Protein AF-A0A127KAM8-F1 (afdb_monomer_lite)

Foldseek 3Di:
DDDDDPDPPPVVPPPPPPDDCQVVDPADPPPDGDPDPDGDDDDDDDDDDDDDPVRCCVVPNDDDPPDD

Structure (mmCIF, N/CA/C/O backbone):
data_AF-A0A127KAM8-F1
#
_entry.id   AF-A0A127KAM8-F1
#
loop_
_atom_site.group_PDB
_atom_site.id
_atom_site.type_symbol
_atom_site.label_atom_id
_atom_site.label_alt_id
_atom_site.label_comp_id
_atom_site.label_asym_id
_atom_site.label_entity_id
_atom_site.label_seq_id
_atom_site.pdbx_PDB_ins_code
_atom_site.Cartn_x
_atom_site.Cartn_y
_atom_site.Cartn_z
_atom_site.occupancy
_atom_site.B_iso_or_equiv
_atom_site.auth_seq_id
_atom_site.auth_comp_id
_atom_site.auth_asym_id
_atom_site.auth_atom_id
_atom_site.pdbx_PDB_model_num
ATOM 1 N N . MET A 1 1 ? 62.595 -4.062 -8.322 1.00 43.16 1 MET A N 1
ATOM 2 C CA . MET A 1 1 ? 61.695 -4.007 -9.493 1.00 43.16 1 MET A CA 1
ATOM 3 C C . MET A 1 1 ? 60.569 -4.997 -9.236 1.00 43.16 1 ME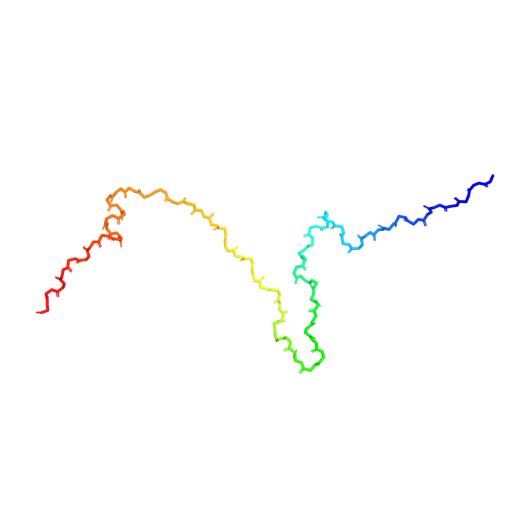T A C 1
ATOM 5 O O . MET A 1 1 ? 60.800 -6.190 -9.362 1.00 43.16 1 MET A O 1
ATOM 9 N N . THR A 1 2 ? 59.411 -4.546 -8.752 1.00 50.66 2 THR A N 1
ATOM 10 C CA . THR A 1 2 ? 58.250 -5.410 -8.476 1.00 50.66 2 THR A CA 1
ATOM 11 C C . THR A 1 2 ? 57.125 -5.064 -9.441 1.00 50.66 2 THR A C 1
ATOM 13 O O . THR A 1 2 ? 56.783 -3.898 -9.628 1.00 50.66 2 THR A O 1
ATOM 16 N N . ASN A 1 3 ? 56.630 -6.107 -10.103 1.00 50.25 3 ASN A N 1
ATOM 17 C CA . ASN A 1 3 ? 55.742 -6.048 -11.253 1.00 50.25 3 ASN A CA 1
ATOM 18 C C . ASN A 1 3 ? 54.328 -5.565 -10.909 1.00 50.25 3 ASN A C 1
ATOM 20 O O . ASN A 1 3 ? 53.831 -5.729 -9.796 1.00 50.25 3 ASN A O 1
ATOM 24 N N . ALA A 1 4 ? 53.713 -4.981 -11.937 1.00 52.91 4 ALA A N 1
ATOM 25 C CA . ALA A 1 4 ? 52.397 -4.372 -11.985 1.00 52.91 4 ALA A CA 1
ATOM 26 C C . ALA A 1 4 ? 51.259 -5.257 -11.457 1.00 52.91 4 ALA A C 1
ATOM 28 O O . ALA A 1 4 ? 51.210 -6.456 -11.717 1.00 52.91 4 ALA A O 1
ATOM 29 N N . ASN A 1 5 ? 50.265 -4.614 -10.842 1.00 51.84 5 ASN A N 1
ATOM 30 C CA . ASN A 1 5 ? 48.913 -5.160 -10.763 1.00 51.84 5 ASN A CA 1
ATOM 31 C C . ASN A 1 5 ? 47.891 -4.075 -11.138 1.00 51.84 5 ASN A C 1
ATOM 33 O O . ASN A 1 5 ? 47.023 -3.684 -10.363 1.00 51.84 5 ASN A O 1
ATOM 37 N N . THR A 1 6 ? 48.040 -3.530 -12.347 1.00 59.62 6 THR A N 1
ATOM 38 C CA . THR A 1 6 ? 47.043 -2.659 -12.976 1.00 59.62 6 THR A CA 1
ATOM 39 C C . THR A 1 6 ? 45.978 -3.531 -13.620 1.00 59.62 6 THR A C 1
ATOM 41 O O . THR A 1 6 ? 45.997 -3.818 -14.814 1.00 59.62 6 THR A O 1
ATOM 44 N N . SER A 1 7 ? 45.049 -4.008 -12.814 1.00 50.78 7 SER A N 1
ATOM 45 C CA . SER A 1 7 ? 43.772 -4.511 -13.302 1.00 50.78 7 SER A CA 1
ATOM 46 C C . SER A 1 7 ? 42.766 -4.228 -12.211 1.00 50.78 7 SER A C 1
ATOM 48 O O . SER A 1 7 ? 42.276 -5.133 -11.538 1.00 50.78 7 SER A O 1
ATOM 50 N N . ASP A 1 8 ? 42.498 -2.936 -12.015 1.00 48.94 8 ASP A N 1
ATOM 51 C CA . ASP A 1 8 ? 41.235 -2.517 -11.435 1.00 48.94 8 ASP A CA 1
ATOM 52 C C . ASP A 1 8 ? 40.162 -3.063 -12.373 1.00 48.94 8 ASP A C 1
ATOM 54 O O . ASP A 1 8 ? 39.884 -2.524 -13.450 1.00 48.94 8 ASP A O 1
ATOM 58 N N . ARG A 1 9 ? 39.689 -4.259 -12.017 1.00 52.75 9 ARG A N 1
ATOM 59 C CA . ARG A 1 9 ? 38.533 -4.917 -12.589 1.00 52.75 9 ARG A CA 1
ATOM 60 C C . ARG A 1 9 ? 37.395 -3.970 -12.268 1.00 52.75 9 ARG A C 1
ATOM 62 O O . ARG A 1 9 ? 36.709 -4.164 -11.267 1.00 52.75 9 ARG A O 1
ATOM 69 N N . ARG A 1 10 ? 37.227 -2.937 -13.099 1.00 54.38 10 ARG A N 1
ATOM 70 C CA . ARG A 1 10 ? 36.003 -2.154 -13.201 1.00 54.38 10 ARG A CA 1
ATOM 71 C C . ARG A 1 10 ? 34.938 -3.167 -13.545 1.00 54.38 10 ARG A C 1
ATOM 73 O O . ARG A 1 10 ? 34.712 -3.525 -14.697 1.00 54.38 10 ARG A O 1
ATOM 80 N N . SER A 1 11 ? 34.427 -3.742 -12.472 1.00 56.03 11 SER A N 1
ATOM 81 C CA . SER A 1 11 ? 33.410 -4.749 -12.430 1.00 56.03 11 SER A CA 1
ATOM 82 C C . SER A 1 11 ? 32.253 -4.075 -13.129 1.00 56.03 11 SER A C 1
ATOM 84 O O . SER A 1 11 ? 31.649 -3.164 -12.568 1.00 56.03 11 SER A O 1
ATOM 86 N N . GLY A 1 12 ? 31.992 -4.450 -14.383 1.00 52.22 12 GLY A N 1
ATOM 87 C CA . GLY A 1 12 ? 30.926 -3.887 -15.222 1.00 52.22 12 GLY A CA 1
ATOM 88 C C . GLY A 1 12 ? 29.519 -4.130 -14.665 1.00 52.22 12 GLY A C 1
ATOM 89 O O . GLY A 1 12 ? 28.535 -3.998 -15.376 1.00 52.22 12 GLY A O 1
ATOM 90 N N . ASN A 1 13 ? 29.436 -4.511 -13.394 1.00 56.66 13 ASN A N 1
ATOM 91 C CA . ASN A 1 13 ? 28.250 -4.727 -12.607 1.00 56.66 13 ASN A CA 1
ATOM 92 C C . ASN A 1 13 ? 28.467 -4.111 -11.212 1.00 56.66 13 ASN A C 1
ATOM 94 O O . ASN A 1 13 ? 28.341 -4.780 -10.182 1.00 56.66 13 ASN A O 1
ATOM 98 N N . ASP A 1 14 ? 28.891 -2.844 -11.182 1.00 59.53 14 ASP A N 1
ATOM 99 C CA . ASP A 1 14 ? 28.979 -2.071 -9.948 1.00 59.53 14 ASP A CA 1
ATOM 100 C C . ASP A 1 14 ? 27.597 -2.054 -9.280 1.00 59.53 14 ASP A C 1
ATOM 102 O O . ASP A 1 14 ? 26.609 -1.592 -9.859 1.00 59.53 14 ASP A O 1
ATOM 106 N N . ARG A 1 15 ? 27.528 -2.555 -8.039 1.00 55.66 15 ARG A N 1
ATOM 107 C CA . ARG A 1 15 ? 26.308 -2.546 -7.217 1.00 55.66 15 ARG A CA 1
ATOM 108 C C . ARG A 1 15 ? 25.790 -1.119 -6.977 1.00 55.66 15 ARG A C 1
ATOM 110 O O . ARG A 1 15 ? 24.629 -0.967 -6.616 1.00 55.66 15 ARG A O 1
ATOM 117 N N . ARG A 1 16 ? 26.632 -0.096 -7.180 1.00 64.19 16 ARG A N 1
ATOM 118 C CA . ARG A 1 16 ? 26.317 1.335 -7.052 1.00 64.19 16 ARG A CA 1
ATOM 119 C C . ARG A 1 16 ? 25.926 2.014 -8.365 1.00 64.19 16 ARG A C 1
ATOM 121 O O . ARG A 1 16 ? 25.608 3.195 -8.342 1.00 64.19 16 ARG A O 1
ATOM 128 N N . SER A 1 17 ? 25.897 1.294 -9.488 1.00 71.12 17 SER A N 1
ATOM 129 C CA . SER A 1 17 ? 25.517 1.865 -10.792 1.00 71.12 17 SER A CA 1
ATOM 130 C C . SER A 1 17 ? 24.082 2.406 -10.836 1.00 71.12 17 SER A C 1
ATOM 132 O O . SER A 1 17 ? 23.735 3.141 -11.753 1.00 71.12 17 SER A O 1
ATOM 134 N N . GLY A 1 18 ? 23.222 2.016 -9.885 1.00 68.12 18 GLY A N 1
ATOM 135 C CA . GLY A 1 18 ? 21.793 2.346 -9.907 1.00 68.12 18 GLY A CA 1
ATOM 136 C C . GLY A 1 18 ? 21.031 1.664 -11.049 1.00 68.12 18 GLY A C 1
ATOM 137 O O . GLY A 1 18 ? 19.826 1.863 -11.198 1.00 68.12 18 GLY A O 1
ATOM 138 N N . GLN A 1 19 ? 21.716 0.839 -11.845 1.00 70.69 19 GLN A N 1
ATOM 139 C CA . GLN A 1 19 ? 21.157 0.184 -13.012 1.00 70.69 19 GLN A CA 1
ATOM 140 C C . GLN A 1 19 ? 20.254 -0.975 -12.580 1.00 70.69 19 GLN A C 1
ATOM 142 O O . GLN A 1 19 ? 20.633 -1.831 -11.775 1.00 70.69 19 GLN A O 1
ATOM 147 N N . ASP A 1 20 ? 19.044 -1.026 -13.132 1.00 69.12 20 ASP A N 1
ATOM 148 C CA . ASP A 1 20 ? 18.133 -2.135 -12.878 1.00 69.12 20 ASP A CA 1
ATOM 149 C C . ASP A 1 20 ? 18.677 -3.425 -13.509 1.00 69.12 20 ASP A C 1
ATOM 151 O 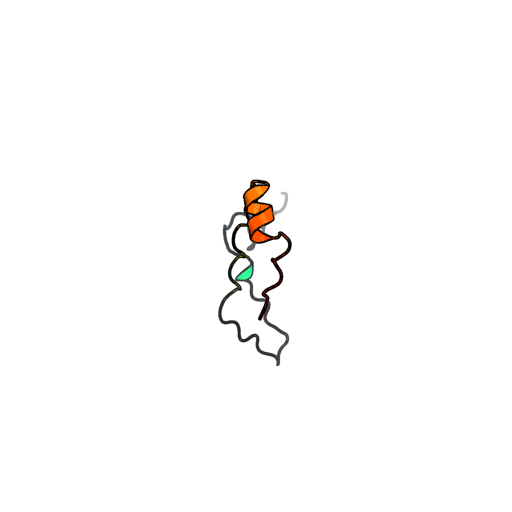O . ASP A 1 20 ? 18.696 -3.574 -14.732 1.00 69.12 20 ASP A O 1
ATOM 155 N N . ARG A 1 21 ? 19.084 -4.390 -12.676 1.00 68.12 21 ARG A N 1
ATOM 156 C CA . ARG A 1 21 ? 19.640 -5.682 -13.116 1.00 68.12 21 ARG A CA 1
ATOM 157 C C . ARG A 1 21 ? 18.655 -6.547 -13.906 1.00 68.12 21 ARG A C 1
ATOM 159 O O . ARG A 1 21 ? 19.084 -7.495 -14.552 1.00 68.12 21 ARG A O 1
ATOM 166 N N . ARG A 1 22 ? 17.357 -6.224 -13.905 1.00 69.19 22 ARG A N 1
ATOM 167 C CA . ARG A 1 22 ? 16.364 -6.897 -14.762 1.00 69.19 22 ARG A CA 1
ATOM 168 C C . ARG A 1 22 ? 16.507 -6.543 -16.242 1.00 69.19 22 ARG A C 1
ATOM 170 O O . ARG A 1 22 ? 15.926 -7.217 -17.085 1.00 69.19 22 ARG A O 1
ATOM 177 N N . SER A 1 23 ? 17.268 -5.495 -16.559 1.00 64.12 23 SER A N 1
ATOM 178 C CA . SER A 1 23 ? 17.641 -5.162 -17.937 1.00 64.12 23 SER A CA 1
ATOM 179 C C . SER A 1 23 ? 18.673 -6.127 -18.527 1.00 64.12 23 SER A C 1
ATOM 181 O O . SER A 1 23 ? 18.784 -6.225 -19.748 1.00 64.12 23 SER A O 1
ATOM 183 N N . THR A 1 24 ? 19.398 -6.874 -17.687 1.00 65.56 24 THR A N 1
ATOM 184 C CA . THR A 1 24 ? 20.357 -7.883 -18.138 1.00 65.56 24 THR A CA 1
ATOM 185 C C . THR A 1 24 ? 19.603 -9.152 -18.519 1.00 65.56 24 THR A C 1
ATOM 187 O O . THR A 1 24 ? 19.424 -10.074 -17.726 1.00 65.56 24 THR A O 1
ATOM 190 N N . ILE A 1 25 ? 19.110 -9.165 -19.753 1.00 60.78 25 ILE A N 1
ATOM 191 C CA . ILE A 1 25 ? 18.345 -10.266 -20.330 1.00 60.78 25 ILE A CA 1
ATOM 192 C C . ILE A 1 25 ? 19.332 -11.354 -20.767 1.00 60.78 25 ILE A C 1
ATOM 194 O O . ILE A 1 25 ? 19.886 -11.315 -21.863 1.00 60.78 25 ILE A O 1
ATOM 198 N N . GLY A 1 26 ? 19.558 -12.343 -19.901 1.00 64.88 26 GLY A N 1
ATOM 199 C CA . GLY A 1 26 ? 19.969 -13.671 -20.347 1.00 64.88 26 GLY A CA 1
ATOM 200 C C . GLY A 1 26 ? 18.776 -14.282 -21.067 1.00 64.88 26 GLY A C 1
ATOM 201 O O . GLY A 1 26 ? 17.853 -14.768 -20.418 1.00 64.88 26 GLY A O 1
ATOM 202 N N . GLY A 1 27 ? 18.740 -14.133 -22.391 1.00 63.59 27 GLY A N 1
ATOM 203 C CA . GLY A 1 27 ? 17.635 -14.618 -23.207 1.00 63.59 27 GLY A CA 1
ATOM 204 C C . GLY A 1 27 ? 17.435 -16.131 -23.058 1.00 63.59 27 GLY A C 1
ATOM 205 O O . GLY A 1 27 ? 18.352 -16.845 -22.646 1.00 63.59 27 GLY A O 1
ATOM 206 N N . PRO A 1 28 ? 16.240 -16.637 -23.383 1.00 59.22 28 PRO A N 1
ATOM 207 C CA . PRO A 1 28 ? 15.983 -18.070 -23.380 1.00 59.22 28 PRO A CA 1
ATOM 208 C C . PRO A 1 28 ? 16.915 -18.815 -24.348 1.00 59.22 28 PRO A C 1
ATOM 210 O O . PRO A 1 28 ? 17.428 -18.214 -25.300 1.00 59.22 28 PRO A O 1
ATOM 213 N N . PRO A 1 29 ? 17.124 -20.128 -24.130 1.00 66.62 29 PRO A N 1
ATOM 214 C CA . PRO A 1 29 ? 17.902 -20.968 -25.029 1.00 66.62 29 PRO A CA 1
ATOM 215 C C . PRO A 1 29 ? 17.437 -20.808 -26.480 1.00 66.62 29 PRO A C 1
ATOM 217 O O . PRO A 1 29 ? 16.246 -20.639 -26.756 1.00 66.62 29 PRO A O 1
ATOM 220 N N . THR A 1 30 ? 18.388 -20.866 -27.410 1.00 65.00 30 THR A N 1
ATOM 221 C CA . THR A 1 30 ? 18.142 -20.759 -28.854 1.00 65.00 30 THR A CA 1
ATOM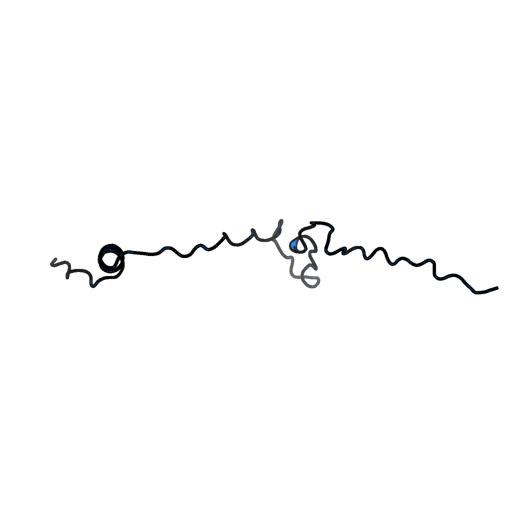 222 C C . THR A 1 30 ? 16.947 -21.618 -29.280 1.00 65.00 30 THR A C 1
ATOM 224 O O . THR A 1 30 ? 16.980 -22.834 -29.112 1.00 65.00 30 THR A O 1
ATOM 227 N N . GLY A 1 31 ? 15.906 -20.992 -29.839 1.00 64.75 31 GLY A N 1
ATOM 228 C CA . GLY A 1 31 ? 14.730 -21.679 -30.396 1.00 64.75 31 GLY A CA 1
ATOM 229 C C . GLY A 1 31 ? 13.392 -21.387 -29.705 1.00 64.75 31 GLY A C 1
ATOM 230 O O . GLY A 1 31 ? 12.352 -21.631 -30.307 1.00 64.75 31 GLY A O 1
ATOM 231 N N . ILE A 1 32 ? 13.384 -20.806 -28.500 1.00 63.53 32 ILE A N 1
ATOM 232 C CA . ILE A 1 32 ? 12.151 -20.381 -27.813 1.00 63.53 32 ILE A CA 1
ATOM 233 C C . ILE A 1 32 ? 12.302 -18.902 -27.476 1.00 63.53 32 ILE A C 1
ATOM 235 O O . ILE A 1 32 ? 12.919 -18.560 -26.482 1.00 63.53 32 ILE A O 1
ATOM 239 N N . GLY A 1 33 ? 11.810 -18.007 -28.332 1.00 62.47 33 GLY A N 1
ATOM 240 C CA . GLY A 1 33 ? 11.979 -16.566 -28.136 1.00 62.47 33 GLY A CA 1
ATOM 241 C C . GLY A 1 33 ? 11.113 -16.031 -26.995 1.00 62.47 33 GLY A C 1
ATOM 242 O O . GLY A 1 33 ? 9.887 -16.094 -27.061 1.00 62.47 33 GLY A O 1
ATOM 243 N N . GLU A 1 34 ? 11.745 -15.454 -25.976 1.00 68.31 34 GLU A N 1
ATOM 244 C CA . GLU A 1 34 ? 11.081 -14.617 -24.975 1.00 68.31 34 GLU A CA 1
ATOM 245 C C . GLU A 1 34 ? 10.457 -13.437 -25.726 1.00 68.31 34 GLU A C 1
ATOM 247 O O . GLU A 1 34 ? 11.139 -12.713 -26.453 1.00 68.31 34 GLU A O 1
ATOM 252 N N . ARG A 1 35 ? 9.133 -13.286 -2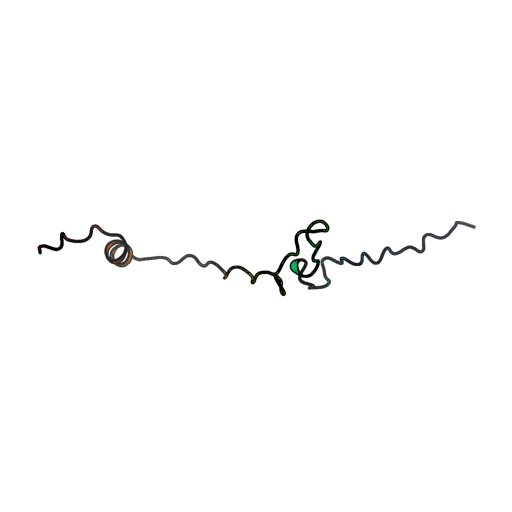5.618 1.00 68.81 35 ARG A N 1
ATOM 253 C CA . ARG A 1 35 ? 8.372 -12.263 -26.357 1.00 68.81 35 ARG A CA 1
ATOM 254 C C . ARG A 1 35 ? 8.289 -10.946 -25.589 1.00 68.81 35 ARG A C 1
ATOM 256 O O . ARG A 1 35 ? 7.830 -9.947 -26.151 1.00 68.81 35 ARG A O 1
ATOM 263 N N . ARG A 1 36 ? 8.701 -10.925 -24.317 1.00 66.19 36 ARG A N 1
ATOM 264 C CA . ARG A 1 36 ? 8.752 -9.708 -23.505 1.00 66.19 36 ARG A CA 1
ATOM 265 C C . ARG A 1 36 ? 9.739 -8.714 -24.113 1.00 66.19 36 ARG A C 1
ATOM 267 O O . ARG A 1 36 ? 10.939 -8.949 -24.181 1.00 66.19 36 ARG A O 1
ATOM 274 N N . LYS A 1 37 ? 9.220 -7.555 -24.525 1.00 71.19 37 LYS A N 1
ATOM 275 C CA . LYS A 1 37 ? 10.023 -6.434 -25.048 1.00 71.19 37 LYS A CA 1
ATOM 276 C C . LYS A 1 37 ? 10.671 -5.591 -23.946 1.00 71.19 37 LYS A C 1
ATOM 278 O O . LYS A 1 37 ? 11.487 -4.724 -24.249 1.00 71.19 37 LYS A O 1
ATOM 283 N N . ARG A 1 38 ? 10.245 -5.766 -22.691 1.00 69.19 38 ARG A N 1
ATOM 284 C CA . ARG A 1 38 ? 10.667 -4.974 -21.530 1.00 69.19 38 ARG A CA 1
ATOM 285 C C . ARG A 1 38 ? 10.700 -5.853 -20.274 1.00 69.19 38 ARG A C 1
ATOM 287 O O . ARG A 1 38 ? 9.943 -6.824 -20.225 1.00 69.19 38 ARG A O 1
ATOM 294 N N . PRO A 1 39 ? 11.534 -5.513 -19.276 1.00 72.19 39 PRO A N 1
ATOM 295 C CA . PRO A 1 39 ? 11.484 -6.134 -17.957 1.00 72.19 39 PRO A CA 1
ATOM 296 C C . PRO A 1 39 ? 10.091 -6.031 -17.328 1.00 72.19 39 PRO A C 1
ATOM 298 O O . PRO A 1 39 ? 9.379 -5.052 -17.564 1.00 72.19 39 PRO A O 1
ATOM 301 N N . GLU A 1 40 ? 9.731 -7.016 -16.504 1.00 77.88 40 GLU A N 1
ATOM 302 C CA . GLU A 1 40 ? 8.519 -6.951 -15.680 1.00 77.88 40 GLU A CA 1
ATOM 303 C C . GLU A 1 40 ? 8.554 -5.693 -14.786 1.00 77.88 40 GLU A C 1
ATOM 305 O O . GLU A 1 40 ? 9.620 -5.356 -14.244 1.00 77.88 40 GLU A O 1
ATOM 310 N N . PRO A 1 41 ? 7.420 -4.987 -14.613 1.00 81.56 41 PRO A N 1
ATOM 311 C CA . PRO A 1 41 ? 7.319 -3.891 -13.657 1.00 81.56 41 PRO A CA 1
ATOM 312 C C . PRO A 1 41 ? 7.699 -4.335 -12.237 1.00 81.56 41 PRO A C 1
ATOM 314 O O . PRO A 1 41 ? 7.600 -5.509 -11.878 1.00 81.56 41 PRO A O 1
ATOM 317 N N . ARG A 1 42 ? 8.113 -3.383 -11.391 1.00 83.19 42 ARG A N 1
ATOM 318 C CA . ARG A 1 42 ? 8.242 -3.658 -9.952 1.00 83.19 42 ARG A CA 1
ATOM 319 C C . ARG A 1 42 ? 6.858 -3.978 -9.383 1.00 83.19 42 ARG A C 1
ATOM 321 O O . ARG A 1 42 ? 5.881 -3.344 -9.778 1.00 83.19 42 ARG A O 1
ATOM 328 N N . LEU A 1 43 ? 6.799 -4.923 -8.442 1.00 86.62 43 LEU A N 1
ATOM 329 C CA . LEU A 1 43 ? 5.616 -5.072 -7.597 1.00 86.62 43 LEU A CA 1
ATOM 330 C C . LEU A 1 43 ? 5.351 -3.738 -6.878 1.00 86.62 43 LEU A C 1
ATOM 332 O O . LEU A 1 43 ? 6.321 -3.049 -6.536 1.00 86.62 43 LEU A O 1
ATOM 336 N N . PRO A 1 44 ? 4.079 -3.354 -6.682 1.00 88.81 44 PRO A N 1
ATOM 337 C CA . PRO A 1 44 ? 3.750 -2.177 -5.894 1.00 88.81 44 PRO A CA 1
ATOM 338 C C . PRO A 1 44 ? 4.276 -2.336 -4.465 1.00 88.81 44 PRO A C 1
ATOM 340 O O . PRO A 1 44 ? 4.406 -3.453 -3.958 1.00 88.81 44 PRO A O 1
ATOM 343 N N . GLU A 1 45 ? 4.589 -1.213 -3.824 1.00 88.75 45 GLU A N 1
ATOM 344 C CA . GLU A 1 45 ? 4.930 -1.218 -2.405 1.00 88.75 45 GLU A CA 1
ATOM 345 C C . GLU A 1 45 ? 3.717 -1.682 -1.596 1.00 88.75 45 GLU A C 1
ATOM 347 O O . GLU A 1 45 ? 2.588 -1.253 -1.838 1.00 88.75 45 GLU A O 1
ATOM 352 N N . VAL A 1 46 ? 3.954 -2.602 -0.663 1.00 91.31 46 VAL A N 1
ATOM 353 C CA . VAL A 1 46 ? 2.922 -3.124 0.231 1.00 91.31 46 VAL A CA 1
ATOM 354 C C . VAL A 1 46 ? 2.982 -2.325 1.525 1.00 91.31 46 VAL A C 1
ATOM 356 O O . VAL A 1 46 ? 4.047 -2.222 2.132 1.00 91.31 46 VAL A O 1
ATOM 359 N N . SER A 1 47 ? 1.844 -1.785 1.952 1.00 92.44 47 SER A N 1
ATOM 360 C CA . SER A 1 47 ? 1.680 -1.145 3.256 1.00 92.44 47 SER A CA 1
ATOM 361 C C . SER A 1 47 ? 0.624 -1.881 4.070 1.00 92.44 47 SER A C 1
ATOM 363 O O . SER A 1 47 ? -0.445 -2.207 3.551 1.00 92.44 47 SER A O 1
ATOM 365 N N . GLU A 1 48 ? 0.904 -2.103 5.348 1.00 91.56 48 GLU A N 1
ATOM 366 C CA . GLU A 1 48 ? -0.082 -2.620 6.293 1.00 91.56 48 GLU A CA 1
ATOM 367 C C . GLU A 1 48 ? -1.087 -1.519 6.655 1.00 91.56 48 GLU A C 1
ATOM 369 O O . GLU A 1 48 ? -0.719 -0.357 6.837 1.00 91.56 48 GLU A O 1
ATOM 374 N N . LEU A 1 49 ? -2.365 -1.886 6.740 1.00 91.19 49 LEU A N 1
ATOM 375 C CA . LEU A 1 49 ? -3.453 -0.999 7.139 1.00 91.19 49 LEU A CA 1
ATOM 376 C C . LEU A 1 49 ? -4.069 -1.550 8.421 1.00 91.19 49 LEU A C 1
ATOM 378 O O . LEU A 1 49 ? -4.527 -2.692 8.449 1.00 91.19 49 LEU A O 1
ATOM 382 N N . ALA A 1 50 ? -4.077 -0.735 9.473 1.00 93.31 50 ALA A N 1
ATOM 383 C CA . ALA A 1 50 ? -4.824 -1.042 10.681 1.00 93.31 50 ALA A CA 1
ATOM 384 C C . ALA A 1 50 ? -6.308 -0.779 10.411 1.00 93.31 50 ALA A C 1
ATOM 386 O O . ALA A 1 50 ? -6.689 0.349 10.106 1.00 93.31 50 ALA A O 1
ATOM 387 N N . LEU A 1 51 ? -7.117 -1.830 10.505 1.00 95.19 51 LEU A N 1
ATOM 388 C CA . LEU A 1 51 ? -8.571 -1.748 10.422 1.00 95.19 51 LEU A CA 1
ATOM 389 C C . LEU A 1 51 ? -9.143 -1.776 11.836 1.00 95.19 51 LEU A C 1
ATOM 391 O O . LEU A 1 51 ? -8.655 -2.523 12.687 1.00 95.19 51 LEU A O 1
ATOM 395 N N . SER A 1 52 ? -10.174 -0.973 12.083 1.00 96.31 52 SER A N 1
ATOM 396 C CA . SER A 1 52 ? -10.998 -1.130 13.281 1.00 96.31 52 SER A CA 1
ATOM 397 C C . SER A 1 52 ? -11.788 -2.442 13.225 1.00 96.31 52 SER A C 1
ATOM 399 O O . SER A 1 52 ? -12.041 -2.985 12.145 1.00 96.31 52 SER A O 1
ATOM 401 N N . ASP A 1 53 ? -12.216 -2.940 14.385 1.00 94.38 53 ASP A N 1
ATOM 402 C CA . ASP A 1 53 ? -13.026 -4.162 14.466 1.00 94.38 53 ASP A CA 1
ATOM 403 C C . ASP A 1 53 ? -14.326 -4.041 13.650 1.00 94.38 53 ASP A C 1
ATOM 405 O O . ASP A 1 53 ? -14.737 -4.996 12.991 1.00 94.38 53 ASP A O 1
ATOM 409 N N . ASP A 1 54 ? -14.934 -2.849 13.621 1.00 93.19 54 ASP A N 1
ATOM 410 C CA . ASP A 1 54 ? -16.144 -2.567 12.842 1.00 93.19 54 ASP A CA 1
ATOM 411 C C . ASP A 1 54 ? -15.886 -2.623 11.326 1.00 93.19 54 ASP A C 1
ATOM 413 O O . ASP A 1 54 ? -16.673 -3.209 10.576 1.00 93.19 54 ASP A O 1
ATOM 417 N N . GLU A 1 55 ? -14.772 -2.053 10.852 1.00 95.00 55 GLU A N 1
ATOM 418 C CA . GLU A 1 55 ? -14.372 -2.124 9.438 1.00 95.00 55 GLU A CA 1
ATOM 419 C C . GLU A 1 55 ? -14.056 -3.559 9.025 1.00 95.00 55 GLU A C 1
ATOM 421 O O . GLU A 1 55 ? -14.498 -4.020 7.968 1.00 95.00 55 GLU A O 1
ATOM 426 N N . TRP A 1 56 ? -13.346 -4.290 9.885 1.00 94.06 56 TRP A N 1
ATOM 427 C CA . TRP A 1 56 ? -13.060 -5.700 9.670 1.00 94.06 56 TRP A CA 1
ATOM 428 C C . TRP A 1 56 ? -14.349 -6.517 9.563 1.00 94.06 56 TRP A C 1
ATOM 430 O O . TRP A 1 56 ? -14.527 -7.283 8.614 1.00 94.06 56 TRP A O 1
ATOM 440 N N . GLN A 1 57 ? -15.283 -6.317 10.493 1.00 92.88 57 GLN A N 1
ATOM 441 C CA . GLN A 1 57 ? -16.563 -7.015 10.514 1.00 92.88 57 GLN A CA 1
ATOM 442 C C . GLN A 1 57 ? -17.438 -6.656 9.306 1.00 92.88 57 GLN A C 1
ATOM 444 O O . GLN A 1 57 ? -18.130 -7.518 8.770 1.00 92.88 57 GLN A O 1
ATOM 449 N N . SER A 1 58 ? -17.392 -5.411 8.836 1.00 90.81 58 SER A N 1
ATOM 450 C CA . SER A 1 58 ? -18.110 -4.981 7.631 1.00 90.81 58 SER A CA 1
ATOM 451 C C . SER A 1 58 ? -17.575 -5.660 6.364 1.00 90.81 58 SER A C 1
ATOM 453 O O . SER A 1 58 ? -18.348 -6.122 5.522 1.00 90.81 58 SER A O 1
ATOM 455 N N . MET A 1 59 ? -16.249 -5.763 6.233 1.00 92.25 59 MET A N 1
ATOM 456 C CA . MET A 1 59 ? -15.604 -6.320 5.039 1.00 92.25 59 MET A CA 1
ATOM 457 C C . MET A 1 59 ? -15.578 -7.852 5.020 1.00 92.25 59 MET A C 1
ATOM 459 O O . MET A 1 59 ? -15.768 -8.462 3.966 1.00 92.25 59 MET A O 1
ATOM 463 N N . PHE A 1 60 ? -15.322 -8.468 6.173 1.00 92.69 60 PHE A N 1
ATOM 464 C CA . PHE A 1 60 ? -15.016 -9.896 6.299 1.00 92.69 60 PHE A CA 1
ATOM 465 C C . PHE A 1 60 ? -15.977 -10.650 7.222 1.00 92.69 60 PHE A C 1
ATOM 467 O O . PHE A 1 60 ? -15.853 -11.868 7.371 1.00 92.69 60 PHE A O 1
ATOM 474 N N . GLY A 1 61 ? -16.935 -9.961 7.843 1.00 91.12 61 GLY A N 1
ATOM 475 C CA . GLY A 1 61 ? -17.943 -10.595 8.679 1.00 91.12 61 GLY A CA 1
ATOM 476 C C . GLY A 1 61 ? -18.899 -11.487 7.879 1.00 91.12 61 GLY A C 1
ATOM 477 O O . GLY A 1 61 ? -18.988 -11.412 6.648 1.00 91.12 61 GLY A O 1
ATOM 478 N N . PRO A 1 62 ? -19.644 -12.363 8.572 1.00 88.81 62 PRO A N 1
ATOM 479 C CA . P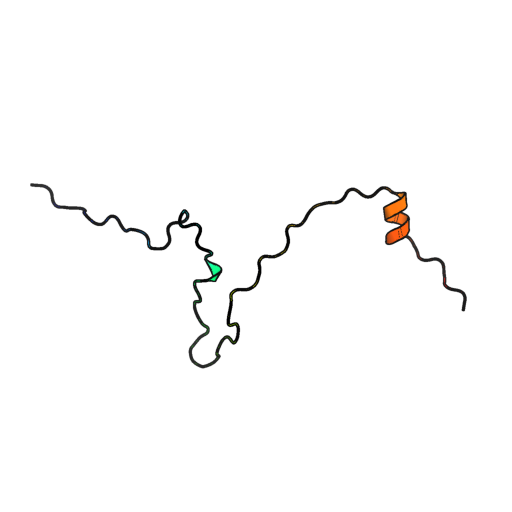RO A 1 62 ? -20.630 -13.221 7.940 1.00 88.81 62 PRO A CA 1
ATOM 480 C C . PRO A 1 62 ? -21.666 -12.371 7.198 1.00 88.81 62 PRO A C 1
ATOM 482 O O . PRO A 1 62 ? -22.367 -11.551 7.793 1.00 88.81 62 PRO A O 1
ATOM 485 N N . ARG A 1 63 ? -21.790 -12.581 5.881 1.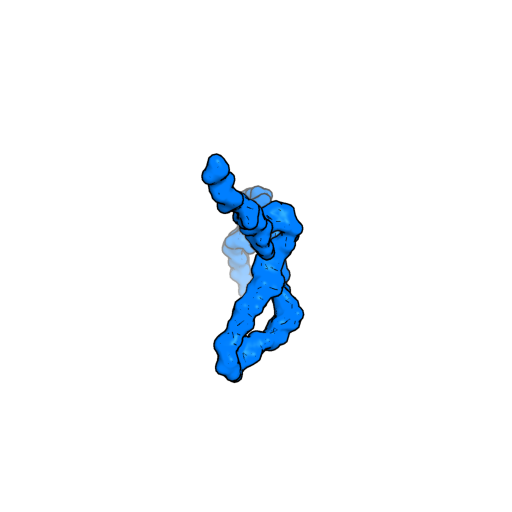00 79.88 63 ARG A N 1
ATOM 486 C CA . ARG A 1 63 ? -22.866 -11.960 5.102 1.00 79.88 63 ARG A CA 1
ATOM 487 C C . ARG A 1 63 ? -24.204 -12.459 5.629 1.00 79.88 63 ARG A C 1
ATOM 489 O O . ARG A 1 63 ? -24.418 -13.667 5.738 1.00 79.88 63 ARG A O 1
ATOM 496 N N . ALA A 1 64 ? -25.118 -11.526 5.886 1.00 73.88 64 ALA A N 1
ATOM 497 C CA . ALA A 1 64 ? -26.505 -11.871 6.145 1.00 73.88 64 ALA A CA 1
ATOM 498 C C . ALA A 1 64 ? -27.045 -12.725 4.979 1.00 73.88 64 ALA A C 1
ATOM 500 O O . ALA A 1 64 ? -26.743 -12.423 3.812 1.00 73.88 64 ALA A O 1
ATOM 501 N N . PRO A 1 65 ? -27.811 -13.793 5.266 1.00 75.75 65 PRO A N 1
ATOM 502 C CA . PRO A 1 65 ? -28.402 -14.620 4.229 1.00 75.75 65 PRO A CA 1
ATOM 503 C C . PRO A 1 65 ? -29.300 -13.742 3.359 1.00 75.75 65 PRO A C 1
ATOM 505 O O . PRO A 1 65 ? -30.253 -13.126 3.835 1.00 75.75 65 PRO A O 1
ATOM 508 N N . GLN A 1 66 ? -28.966 -13.667 2.073 1.00 71.88 66 GLN A N 1
ATOM 509 C CA . GLN A 1 66 ? -29.781 -12.983 1.077 1.00 71.88 66 GLN A CA 1
ATOM 510 C C . GLN A 1 66 ? -31.049 -13.828 0.916 1.00 71.88 66 GLN A C 1
ATOM 512 O O . GLN A 1 66 ? -31.023 -14.863 0.249 1.00 71.88 66 GLN A O 1
ATOM 517 N N . THR A 1 67 ? -32.132 -13.456 1.597 1.00 70.00 67 THR A N 1
ATOM 518 C CA . THR A 1 67 ? -33.434 -14.089 1.362 1.00 70.00 67 THR A CA 1
ATOM 519 C C . THR A 1 67 ? -33.894 -13.656 -0.025 1.00 70.00 67 THR A C 1
ATOM 521 O O . THR A 1 67 ? -33.974 -12.460 -0.301 1.00 70.00 67 THR A O 1
ATOM 524 N N . ARG A 1 68 ? -34.088 -14.640 -0.904 1.00 61.31 68 ARG A N 1
ATOM 525 C CA . ARG A 1 68 ? -34.566 -14.467 -2.275 1.00 61.31 68 ARG A CA 1
ATOM 526 C C . ARG A 1 68 ? -36.087 -14.459 -2.314 1.00 61.31 68 ARG A C 1
ATOM 528 O O . ARG A 1 68 ? -36.679 -15.271 -1.572 1.00 61.31 68 ARG A O 1
#

Organism: NCBI:txid1134435

Sequence (68 aa):
MTNANTSDRRSGNDRRSGQDRRSTIGGPPTGIGERRKRPEPRLPEVSELALSDDEWQSMFGPRAPQTR

pLDDT: mean 72.18, std 14.96, range [43.16, 96.31]

Radius of gyration: 26.95 Å; chains: 1; bounding box: 96×24×45 Å

Secondary structure (DSSP, 8-state):
-----------SS-TTS---GGG---PPSTTS----SSPPPPPPPP---PPPHHHHHHHHSPPPP---